Protein AF-A0A353H1F1-F1 (afdb_monomer_lite)

Foldseek 3Di:
DDDDPDDDDPPDDAADCPVVVVVVWDADPQQRAFAAELLQATPDPLDGDAACRRHDDPDVVRRVVRVVSVVVVSVVCVVPPDDDQPDKAAEAEDAQWRDKPNRIYRLVVLLVFKGKIKTAGDAWFQAKKWWFKAQVVHTQDIDIDRIGDRVDMDIDIRHSVCSVVRVPGNHIYIHIGHDD

Secondary structure (DSSP, 8-state):
----S------------HHHHHHT--B-TTTSSB-B-TT-BBSSTT-B--STTTS--SSHHHHHHHHHHHHHHHHHHHHH--PPPS--EEEEE-TTEEEEESSEE-HHHHHHS-EEEEEEESS-B-S-EEEEEEETTEEEEEEEES-B-TTS-EEEEE-GGGHHHHHT-S-EEEEEEE--

pLDDT: mean 94.95, std 5.56, range [65.94, 98.75]

Radius of gyration: 17.75 Å; chains: 1; bounding box: 36×49×55 Å

Structure (mmCIF, N/CA/C/O backbone):
data_AF-A0A353H1F1-F1
#
_entry.id   AF-A0A353H1F1-F1
#
loop_
_atom_site.group_PDB
_atom_site.id
_atom_site.type_symbol
_atom_site.label_atom_id
_atom_site.label_alt_id
_atom_site.label_comp_id
_atom_site.label_asym_id
_atom_site.label_entity_id
_atom_site.label_seq_id
_atom_site.pdbx_PDB_ins_code
_atom_site.Cartn_x
_atom_site.Cartn_y
_atom_site.Cartn_z
_atom_site.occupancy
_atom_site.B_iso_or_equiv
_atom_site.auth_seq_id
_atom_site.auth_comp_id
_atom_site.auth_asym_id
_atom_site.auth_atom_id
_atom_site.pdbx_PDB_model_num
ATOM 1 N N . ILE A 1 1 ? 11.224 -20.963 -34.806 1.00 80.06 1 ILE A N 1
ATOM 2 C CA . ILE A 1 1 ? 11.625 -21.749 -33.613 1.00 80.06 1 ILE A CA 1
ATOM 3 C C . ILE A 1 1 ? 13.024 -21.290 -33.237 1.00 80.06 1 ILE A C 1
ATOM 5 O O . ILE A 1 1 ? 13.849 -21.196 -34.137 1.00 80.06 1 ILE A O 1
ATOM 9 N N . ILE A 1 2 ? 13.266 -20.950 -31.971 1.00 92.50 2 ILE A N 1
ATOM 10 C CA . ILE A 1 2 ? 14.610 -20.636 -31.464 1.00 92.50 2 ILE A CA 1
ATOM 11 C C . ILE A 1 2 ? 15.093 -21.892 -30.716 1.00 92.50 2 ILE A C 1
ATOM 13 O O . ILE A 1 2 ? 14.417 -22.275 -29.764 1.00 92.50 2 ILE A O 1
ATOM 17 N N . PRO A 1 3 ? 16.163 -22.586 -31.153 1.00 93.75 3 PRO A N 1
ATOM 18 C CA . PRO A 1 3 ? 16.660 -23.773 -30.454 1.00 93.75 3 PRO A CA 1
ATOM 19 C C . PRO A 1 3 ? 17.246 -23.384 -29.085 1.00 93.75 3 PRO A C 1
ATOM 21 O O . PRO A 1 3 ? 18.087 -22.490 -29.016 1.00 93.75 3 PRO A O 1
ATOM 24 N N . CYS A 1 4 ? 16.797 -24.032 -28.004 1.00 95.38 4 CYS A N 1
ATOM 25 C CA . CYS A 1 4 ? 17.325 -23.838 -26.649 1.00 95.38 4 CYS A CA 1
ATOM 26 C C . CYS A 1 4 ? 17.263 -25.134 -25.825 1.00 95.38 4 CYS A C 1
ATOM 28 O O . CYS A 1 4 ? 16.282 -25.873 -25.920 1.00 95.38 4 CYS A O 1
ATOM 30 N N . ASP A 1 5 ? 18.259 -25.363 -24.966 1.00 96.69 5 ASP A N 1
ATOM 31 C CA . ASP A 1 5 ? 18.282 -26.498 -24.029 1.00 96.69 5 ASP A CA 1
ATOM 32 C C . ASP A 1 5 ? 17.543 -26.192 -22.716 1.00 96.69 5 ASP A C 1
ATOM 34 O O . ASP A 1 5 ? 17.118 -27.094 -21.998 1.00 96.69 5 ASP A O 1
ATOM 38 N N . THR A 1 6 ? 17.396 -24.911 -22.361 1.00 95.62 6 THR A N 1
ATOM 39 C CA . THR A 1 6 ? 16.671 -24.445 -21.167 1.00 95.62 6 THR A CA 1
ATOM 40 C C . THR A 1 6 ? 16.132 -23.034 -21.387 1.00 95.62 6 THR A C 1
ATOM 42 O O . THR A 1 6 ? 16.819 -22.182 -21.949 1.00 95.62 6 THR A O 1
ATOM 45 N N . LEU A 1 7 ? 14.915 -22.774 -20.902 1.00 93.44 7 LEU A N 1
ATOM 46 C CA . LE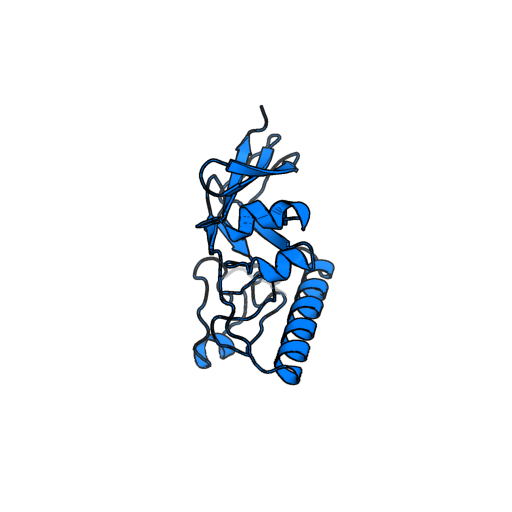U A 1 7 ? 14.275 -21.460 -20.905 1.00 93.44 7 LEU A CA 1
ATOM 47 C C . LEU A 1 7 ? 14.013 -21.010 -19.463 1.00 93.44 7 LEU A C 1
ATOM 49 O O . LEU A 1 7 ? 13.320 -21.698 -18.719 1.00 93.44 7 LEU A O 1
ATOM 53 N N . LEU A 1 8 ? 14.530 -19.837 -19.090 1.00 94.62 8 LEU A N 1
ATOM 54 C CA . LEU A 1 8 ? 14.215 -19.164 -17.829 1.00 94.62 8 LEU A CA 1
ATOM 55 C C . LEU A 1 8 ? 13.377 -17.917 -18.121 1.00 94.62 8 LEU A C 1
ATOM 57 O O . LEU A 1 8 ? 13.813 -17.029 -18.852 1.00 94.62 8 LEU A O 1
ATOM 61 N N . LEU A 1 9 ? 12.187 -17.843 -17.529 1.00 92.12 9 LEU A N 1
ATOM 62 C CA . LEU A 1 9 ? 11.273 -16.714 -17.684 1.00 92.12 9 LEU A CA 1
ATOM 63 C C . LEU A 1 9 ? 11.259 -15.875 -16.405 1.00 92.12 9 LEU A C 1
ATOM 65 O O . LEU A 1 9 ? 10.755 -16.316 -15.377 1.00 92.12 9 LEU A O 1
ATOM 69 N N . SER A 1 10 ? 11.787 -14.653 -16.483 1.00 89.81 10 SER A N 1
ATOM 70 C CA . SER A 1 10 ? 11.707 -13.652 -15.410 1.00 89.81 10 SER A CA 1
ATOM 71 C C . SER A 1 10 ? 10.664 -12.592 -15.775 1.00 89.81 10 SER A C 1
ATOM 73 O O . SER A 1 10 ? 10.990 -11.479 -16.180 1.00 89.81 10 SER A O 1
ATOM 75 N N . VAL A 1 11 ? 9.389 -12.984 -15.725 1.00 88.25 11 VAL A N 1
ATOM 76 C CA . VAL A 1 11 ? 8.241 -12.187 -16.2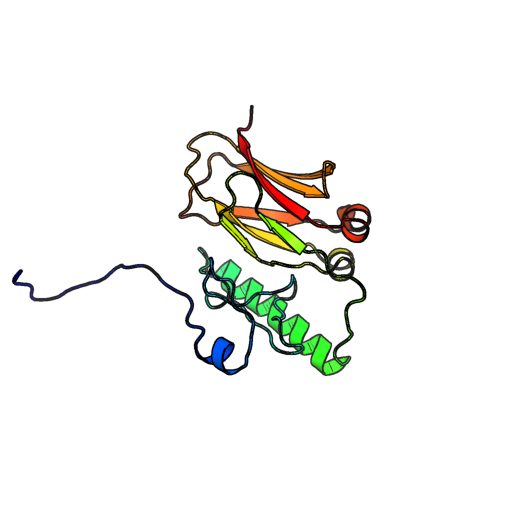12 1.00 88.25 11 VAL A CA 1
ATOM 77 C C . VAL A 1 11 ? 7.485 -11.456 -15.097 1.00 88.25 11 VAL A C 1
ATOM 79 O O . VAL A 1 11 ? 6.375 -10.973 -15.300 1.00 88.25 11 VAL A O 1
ATOM 82 N N . GLY A 1 12 ? 8.107 -11.339 -13.923 1.00 83.62 12 GLY A N 1
ATOM 83 C CA . GLY A 1 12 ? 7.515 -10.712 -12.746 1.00 83.62 12 GLY A CA 1
ATOM 84 C C . GLY A 1 12 ? 6.555 -11.624 -11.978 1.00 83.62 12 GLY A C 1
ATOM 85 O O . GLY A 1 12 ? 6.327 -12.778 -12.338 1.00 83.62 12 GLY A O 1
ATOM 86 N N . LEU A 1 13 ? 6.024 -11.084 -10.882 1.00 85.88 13 LEU A N 1
ATOM 87 C CA . LEU A 1 13 ? 5.044 -11.730 -10.012 1.00 85.88 13 LEU A CA 1
ATOM 88 C C . LEU A 1 13 ? 3.704 -11.002 -10.138 1.00 85.88 13 LEU A C 1
ATOM 90 O O . LEU A 1 13 ? 3.671 -9.773 -10.206 1.00 85.88 13 LEU A O 1
ATOM 94 N N . ILE A 1 14 ? 2.611 -11.760 -10.120 1.00 87.44 14 ILE A N 1
ATOM 95 C CA . ILE A 1 14 ? 1.251 -11.235 -9.982 1.00 87.44 14 ILE A CA 1
ATOM 96 C C . ILE A 1 14 ? 0.605 -11.830 -8.725 1.00 87.44 14 ILE A C 1
ATOM 98 O O . ILE A 1 14 ? 0.906 -12.981 -8.393 1.00 87.44 14 ILE A O 1
ATOM 102 N N . PRO A 1 15 ? -0.273 -11.094 -8.025 1.00 92.62 15 PRO A N 1
ATOM 103 C CA . PRO A 1 15 ? -1.039 -11.665 -6.924 1.00 92.62 15 PRO A CA 1
ATOM 104 C C . PRO A 1 15 ? -1.944 -12.820 -7.384 1.00 92.62 15 PRO A C 1
ATOM 106 O O . PRO A 1 15 ? -2.699 -12.679 -8.350 1.00 92.62 15 PRO A O 1
ATOM 109 N N . GLU A 1 16 ? -1.895 -13.952 -6.678 1.00 93.12 16 GLU A N 1
ATOM 110 C CA . GLU A 1 16 ? -2.836 -15.066 -6.857 1.00 93.12 16 GLU A CA 1
ATOM 111 C C . GLU A 1 16 ? -4.034 -14.837 -5.922 1.00 93.12 16 GLU A C 1
ATOM 113 O O . GLU A 1 16 ? -3.868 -14.765 -4.709 1.00 93.12 16 GLU A O 1
ATOM 118 N N . ASN A 1 17 ? -5.227 -14.660 -6.489 1.00 96.00 17 ASN A N 1
ATOM 119 C CA . ASN A 1 17 ? -6.432 -14.240 -5.761 1.00 96.00 17 ASN A CA 1
ATOM 120 C C . ASN A 1 17 ? -7.677 -15.019 -6.197 1.00 96.00 17 ASN A C 1
ATOM 122 O O . ASN A 1 17 ? -8.797 -14.506 -6.136 1.00 96.00 17 ASN A O 1
ATOM 126 N N . GLU A 1 18 ? -7.518 -16.242 -6.702 1.00 94.69 18 GLU A N 1
ATOM 127 C CA . GLU A 1 18 ? -8.657 -17.064 -7.114 1.00 94.69 18 GLU A CA 1
ATOM 128 C C . GLU A 1 18 ? -9.604 -17.339 -5.935 1.00 94.69 18 GLU A C 1
ATOM 130 O O . GLU A 1 18 ? -10.818 -17.170 -6.065 1.00 94.69 18 GLU A O 1
ATOM 135 N N . LEU A 1 19 ? -9.057 -17.693 -4.766 1.00 94.75 19 LEU A N 1
ATOM 136 C CA . LEU A 1 19 ? -9.849 -17.945 -3.556 1.00 94.75 19 LEU A CA 1
ATOM 137 C C . LEU A 1 19 ? -10.545 -16.680 -3.046 1.00 94.75 19 LEU A C 1
ATOM 139 O O . LEU A 1 19 ? -11.740 -16.731 -2.760 1.00 94.75 19 LEU A O 1
ATOM 143 N N . SER A 1 20 ? -9.842 -15.545 -3.008 1.00 96.56 20 SER A N 1
ATOM 144 C CA . SER A 1 20 ? -10.407 -14.246 -2.619 1.00 96.56 20 SER A CA 1
ATOM 145 C C . SER A 1 20 ? -11.613 -13.888 -3.494 1.00 96.56 20 SER A C 1
ATOM 147 O O . SER A 1 20 ? -12.684 -13.557 -2.985 1.00 96.56 20 SER A O 1
ATOM 149 N N . ARG A 1 21 ? -11.486 -14.052 -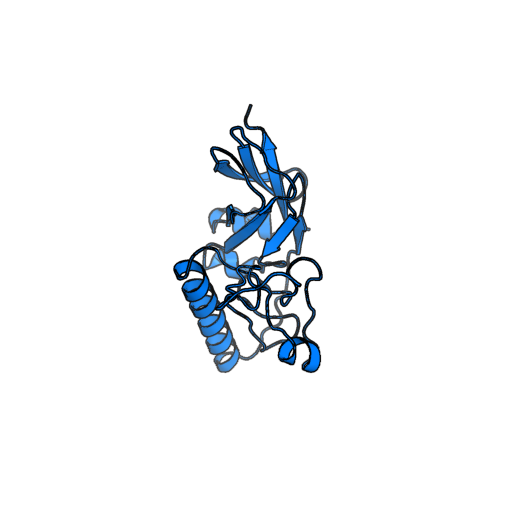4.820 1.00 96.25 21 ARG A N 1
ATOM 150 C CA . ARG A 1 21 ? -12.588 -13.816 -5.767 1.00 96.25 21 ARG A CA 1
ATOM 151 C C . ARG A 1 21 ? -13.763 -14.761 -5.535 1.00 96.25 21 ARG A C 1
ATOM 153 O O . ARG A 1 21 ? -14.902 -14.307 -5.523 1.00 96.25 21 ARG A O 1
ATOM 160 N N . LYS A 1 22 ? -13.506 -16.058 -5.328 1.00 97.25 22 LYS A N 1
ATOM 161 C CA . LYS A 1 22 ? -14.557 -17.050 -5.036 1.00 97.25 22 LYS A CA 1
ATOM 162 C C . LYS A 1 22 ? -15.288 -16.760 -3.726 1.00 97.25 22 LYS A C 1
ATOM 164 O O . LYS A 1 22 ? -16.480 -17.032 -3.639 1.00 97.25 22 LYS A O 1
ATOM 169 N N . ALA A 1 23 ? -14.591 -16.207 -2.736 1.00 96.50 23 ALA A N 1
ATOM 170 C CA . ALA A 1 23 ? -15.178 -15.796 -1.466 1.00 96.50 23 ALA A CA 1
ATOM 171 C C . ALA A 1 23 ? -16.023 -14.512 -1.575 1.00 96.50 23 ALA A C 1
ATOM 173 O O . ALA A 1 23 ? -16.801 -14.232 -0.671 1.00 96.50 23 ALA A O 1
ATOM 174 N N . GLY A 1 24 ? -15.906 -13.748 -2.669 1.00 97.31 24 GLY A N 1
ATOM 175 C CA . GLY A 1 24 ? -16.600 -12.469 -2.847 1.00 97.31 24 GLY A CA 1
ATOM 176 C C . GLY A 1 24 ? -15.837 -11.262 -2.296 1.00 97.31 24 GLY A C 1
ATOM 177 O O . GLY A 1 24 ? -16.423 -10.196 -2.130 1.00 97.31 24 GLY A O 1
ATOM 178 N N . VAL A 1 25 ? -14.536 -11.406 -2.021 1.00 98.00 25 VAL A N 1
ATOM 179 C CA . VAL A 1 25 ? -13.672 -10.283 -1.636 1.00 98.00 25 VAL A CA 1
ATOM 180 C C . VAL A 1 25 ? -13.520 -9.322 -2.817 1.00 98.00 25 VAL A C 1
ATOM 182 O O . VAL A 1 25 ? -13.223 -9.742 -3.939 1.00 98.00 25 VAL A O 1
ATOM 185 N N . ALA A 1 26 ? -13.694 -8.025 -2.567 1.00 97.94 26 ALA A N 1
ATOM 186 C CA . ALA A 1 26 ? -13.472 -6.982 -3.556 1.00 97.94 26 ALA A CA 1
ATOM 187 C C . ALA A 1 26 ? -11.984 -6.913 -3.929 1.00 97.94 26 ALA A C 1
ATOM 189 O O . ALA A 1 26 ? -11.115 -6.851 -3.059 1.00 97.94 26 ALA A O 1
ATOM 190 N N . ILE A 1 27 ? -11.695 -6.893 -5.231 1.00 97.94 27 ILE A N 1
ATOM 191 C CA . ILE A 1 27 ? -10.333 -6.868 -5.773 1.00 97.94 27 ILE A CA 1
ATOM 192 C C . ILE A 1 27 ? -10.060 -5.509 -6.410 1.00 97.94 27 ILE A C 1
ATOM 194 O O . ILE A 1 27 ? -10.837 -5.048 -7.248 1.00 97.94 27 ILE A O 1
ATOM 198 N N . ASP A 1 28 ? -8.935 -4.901 -6.050 1.00 97.06 28 ASP A N 1
ATOM 199 C CA . ASP A 1 28 ? -8.417 -3.700 -6.688 1.00 97.06 28 ASP A CA 1
ATOM 200 C C . ASP A 1 28 ? -7.943 -4.053 -8.114 1.00 97.06 28 ASP A C 1
ATOM 202 O O . ASP A 1 28 ? -7.053 -4.895 -8.289 1.00 97.06 28 ASP A O 1
ATOM 206 N N . PRO A 1 29 ? -8.519 -3.440 -9.165 1.00 95.19 29 PRO A N 1
ATOM 207 C CA . PRO A 1 29 ? -8.180 -3.766 -10.548 1.00 95.19 29 PRO A CA 1
ATOM 208 C C . PRO A 1 29 ? -6.751 -3.356 -10.936 1.00 95.19 29 PRO A C 1
ATOM 210 O O . PRO A 1 29 ? -6.240 -3.835 -11.949 1.00 95.19 29 PRO A O 1
ATOM 213 N N . VAL A 1 30 ? -6.100 -2.472 -10.172 1.00 94.81 30 VAL A N 1
ATOM 214 C CA . VAL A 1 30 ? -4.745 -1.986 -10.456 1.00 94.81 30 VAL A CA 1
ATOM 215 C C . VAL A 1 30 ? -3.686 -2.908 -9.861 1.00 94.81 30 VAL A C 1
ATOM 217 O O . VAL A 1 30 ? -2.689 -3.190 -10.533 1.00 94.81 30 VAL A O 1
ATOM 220 N N . THR A 1 31 ? -3.878 -3.365 -8.620 1.00 94.56 31 THR A N 1
ATOM 221 C CA . THR A 1 31 ? -2.945 -4.293 -7.956 1.00 94.56 31 THR A CA 1
ATOM 222 C C . THR A 1 31 ? -3.257 -5.755 -8.261 1.00 94.56 31 THR A C 1
ATOM 224 O O . THR A 1 31 ? -2.361 -6.587 -8.158 1.00 94.56 31 THR A O 1
ATOM 227 N N . ALA A 1 32 ? -4.497 -6.064 -8.658 1.00 96.06 32 ALA A N 1
ATOM 228 C CA . ALA A 1 32 ? -5.070 -7.410 -8.729 1.00 96.06 32 ALA A CA 1
ATOM 229 C C . ALA A 1 32 ? -5.135 -8.145 -7.373 1.00 96.06 32 ALA A C 1
ATOM 231 O O . ALA A 1 32 ? -5.339 -9.365 -7.349 1.00 96.06 32 ALA A O 1
ATOM 232 N N . GLY A 1 33 ? -4.987 -7.409 -6.266 1.00 97.38 33 GLY A N 1
ATOM 233 C CA . GLY A 1 33 ? -5.133 -7.896 -4.896 1.00 97.38 33 GLY A CA 1
ATOM 234 C C . GLY A 1 33 ? -6.380 -7.369 -4.188 1.00 97.38 33 GLY A C 1
ATOM 235 O O . GLY A 1 33 ? -7.082 -6.523 -4.741 1.00 97.38 33 GLY A O 1
ATOM 236 N N . PRO A 1 34 ? -6.705 -7.876 -2.987 1.00 98.06 34 PRO A N 1
ATOM 237 C CA . PRO A 1 34 ? -7.856 -7.411 -2.226 1.00 98.06 34 PRO A CA 1
ATOM 238 C C . PRO A 1 34 ? -7.782 -5.923 -1.887 1.00 98.06 34 PRO A C 1
ATOM 240 O O . PRO A 1 34 ? -6.706 -5.401 -1.587 1.00 98.06 34 PRO A O 1
ATOM 243 N N . PHE A 1 35 ? -8.939 -5.263 -1.876 1.00 98.00 35 PHE A N 1
ATOM 244 C CA . PHE A 1 35 ? -9.092 -4.024 -1.118 1.00 98.00 35 PHE A CA 1
ATOM 245 C C . PHE A 1 35 ? -8.908 -4.333 0.361 1.00 98.00 35 PHE A C 1
ATOM 247 O O . PHE A 1 35 ? -9.515 -5.287 0.856 1.00 98.00 35 PHE A O 1
ATOM 254 N N . VAL A 1 36 ? -8.087 -3.536 1.041 1.00 98.25 36 VAL A N 1
ATOM 255 C CA . VAL A 1 36 ? -7.824 -3.687 2.467 1.00 98.25 36 VAL A CA 1
ATOM 256 C C . VAL A 1 36 ? -7.806 -2.351 3.206 1.00 98.25 36 VAL A C 1
ATOM 258 O O . VAL A 1 36 ? -7.449 -1.313 2.637 1.00 98.25 36 VAL A O 1
ATOM 261 N N . ASP A 1 37 ? -8.162 -2.402 4.487 1.00 97.31 37 ASP A N 1
ATOM 262 C CA . ASP A 1 37 ? -7.933 -1.319 5.441 1.00 97.31 37 ASP A CA 1
ATOM 263 C C . ASP A 1 37 ? -6.507 -1.349 6.033 1.00 97.31 37 ASP A C 1
ATOM 265 O O . ASP A 1 37 ? -5.671 -2.184 5.670 1.00 97.31 37 ASP A O 1
ATOM 269 N N . ASP A 1 38 ? -6.204 -0.424 6.946 1.00 96.69 38 ASP A N 1
ATOM 270 C CA . ASP A 1 38 ? -4.905 -0.311 7.620 1.00 96.69 38 ASP A CA 1
ATOM 271 C C . ASP A 1 38 ? -4.579 -1.457 8.594 1.00 96.69 38 ASP A C 1
ATOM 273 O O . ASP A 1 38 ? -3.416 -1.639 8.964 1.00 96.69 38 ASP A O 1
ATOM 277 N N . HIS A 1 39 ? -5.565 -2.289 8.923 1.00 96.00 39 HIS A N 1
ATOM 278 C CA . HIS A 1 39 ? -5.408 -3.557 9.629 1.00 96.00 39 HIS A CA 1
ATOM 279 C C . HIS A 1 39 ? -5.374 -4.770 8.694 1.00 96.00 39 HIS A C 1
ATOM 281 O O . HIS A 1 39 ? -5.300 -5.909 9.164 1.00 96.00 39 HIS A O 1
ATOM 287 N N . PHE A 1 40 ? -5.355 -4.544 7.380 1.00 97.69 40 PHE A N 1
ATOM 288 C CA . PHE A 1 40 ? -5.387 -5.572 6.349 1.00 97.69 40 PHE A CA 1
ATOM 289 C C . PHE A 1 40 ? -6.681 -6.408 6.320 1.00 97.69 40 PHE A C 1
ATOM 291 O O . PHE A 1 40 ? -6.698 -7.501 5.739 1.00 97.69 40 PHE A O 1
ATOM 298 N N . GLN A 1 41 ? -7.772 -5.916 6.915 1.00 96.38 41 GLN A N 1
ATOM 299 C CA . GLN A 1 41 ? -9.093 -6.513 6.747 1.00 96.38 41 GLN A CA 1
ATOM 300 C C . GLN A 1 41 ? -9.596 -6.222 5.337 1.00 96.38 41 GLN A C 1
ATOM 302 O O . GLN A 1 41 ? -9.455 -5.116 4.820 1.00 96.38 41 GLN A O 1
ATOM 307 N N . THR A 1 42 ? -10.163 -7.234 4.695 1.00 97.19 42 THR A N 1
ATOM 308 C CA . THR A 1 42 ? -10.720 -7.122 3.349 1.00 97.19 42 THR A CA 1
ATOM 309 C C . THR A 1 42 ? -12.113 -6.488 3.368 1.00 97.19 42 THR A C 1
ATOM 311 O O . THR A 1 42 ? -12.662 -6.169 4.418 1.00 97.19 42 THR A O 1
ATOM 314 N N . SER A 1 43 ? -12.753 -6.381 2.202 1.00 95.19 43 SER A N 1
ATOM 315 C CA . SER A 1 43 ? -14.162 -5.975 2.114 1.00 95.19 43 SER A CA 1
ATOM 316 C C . SER A 1 43 ? -15.149 -6.932 2.803 1.00 95.19 43 SER A C 1
ATOM 318 O O . SER A 1 43 ? -16.330 -6.607 2.896 1.00 95.19 43 SER A O 1
ATOM 320 N N . LEU A 1 44 ? -14.713 -8.132 3.199 1.00 94.25 44 LEU A N 1
ATOM 321 C CA . LEU A 1 44 ? -15.517 -9.070 3.976 1.00 94.25 44 LEU A CA 1
ATOM 322 C C . LEU A 1 44 ? -15.080 -9.004 5.449 1.00 94.25 44 LEU A C 1
ATOM 324 O O . LEU A 1 44 ? -13.917 -9.306 5.735 1.00 94.25 44 LEU A O 1
ATOM 328 N N . PRO A 1 45 ? -15.987 -8.662 6.384 1.00 91.19 45 PRO A N 1
ATOM 329 C CA . PRO A 1 45 ? -15.681 -8.655 7.813 1.00 91.19 45 PRO A CA 1
ATOM 330 C C . PRO A 1 45 ? -15.107 -9.998 8.279 1.00 91.19 45 PRO A C 1
ATOM 332 O O . PRO A 1 45 ? -15.629 -11.057 7.921 1.00 91.19 45 PRO A O 1
ATOM 335 N N . GLY A 1 46 ? -14.012 -9.960 9.041 1.00 91.94 46 GLY A N 1
ATOM 336 C CA . GLY A 1 46 ? -13.324 -11.156 9.537 1.00 91.94 46 GLY A CA 1
ATOM 337 C C . GLY A 1 46 ? -12.438 -11.895 8.540 1.00 91.94 46 GLY A C 1
ATOM 338 O O . GLY A 1 46 ? -11.780 -12.867 8.916 1.00 91.94 46 GLY A O 1
ATOM 339 N N . PHE A 1 47 ? -12.352 -11.430 7.294 1.00 95.12 47 PHE A N 1
ATOM 340 C CA . PHE A 1 47 ? -11.373 -11.915 6.328 1.00 95.12 47 PHE A CA 1
ATOM 341 C C . PHE A 1 47 ? -10.246 -10.901 6.198 1.00 95.12 47 PHE A C 1
ATOM 343 O O . PHE A 1 47 ? -10.486 -9.752 5.836 1.00 95.12 47 PHE A O 1
ATOM 350 N N . TYR A 1 48 ? -9.013 -11.347 6.424 1.00 97.12 48 TYR A N 1
ATOM 351 C CA . TYR A 1 48 ? -7.811 -10.519 6.342 1.00 97.12 48 TYR A CA 1
ATOM 352 C C . TYR A 1 48 ? -6.883 -11.043 5.256 1.00 97.12 48 TYR A C 1
ATOM 354 O O . TYR A 1 48 ? -6.843 -12.242 4.976 1.00 97.12 48 TYR A O 1
ATOM 362 N N . SER A 1 49 ? -6.118 -10.142 4.651 1.00 97.44 49 SER A N 1
ATOM 363 C CA . SER A 1 49 ? -5.221 -10.461 3.548 1.00 97.44 49 SER A CA 1
ATOM 364 C C . SER A 1 49 ? -3.899 -9.736 3.721 1.00 97.44 49 SER A C 1
ATOM 366 O O . SER A 1 49 ? -3.878 -8.519 3.819 1.00 97.44 49 SER A O 1
ATOM 368 N N . ALA A 1 50 ? -2.782 -10.459 3.701 1.00 96.44 50 ALA A N 1
ATOM 369 C CA . ALA A 1 50 ? -1.458 -9.879 3.907 1.00 96.44 50 ALA A CA 1
ATOM 370 C C . ALA A 1 50 ? -0.403 -10.487 2.984 1.00 96.44 50 ALA A C 1
ATOM 372 O O . ALA A 1 50 ? -0.497 -11.641 2.572 1.00 96.44 50 ALA A O 1
ATOM 373 N N . GLY A 1 51 ? 0.646 -9.713 2.706 1.00 94.88 51 GLY A N 1
ATOM 374 C CA . GLY A 1 51 ? 1.739 -10.127 1.832 1.00 94.88 51 GLY A CA 1
ATOM 375 C C . GLY A 1 51 ? 1.413 -9.960 0.348 1.00 94.88 51 GLY A C 1
ATOM 376 O O . GLY A 1 51 ? 0.522 -9.197 -0.026 1.00 94.88 51 GLY A O 1
ATOM 377 N N . ASN A 1 52 ? 2.139 -10.679 -0.513 1.00 95.62 52 ASN A N 1
ATOM 378 C CA . ASN A 1 52 ? 2.113 -10.458 -1.967 1.00 95.62 52 ASN A CA 1
ATOM 379 C C . ASN A 1 52 ? 0.743 -10.665 -2.638 1.00 95.62 52 ASN A C 1
ATOM 381 O O . ASN A 1 52 ? 0.565 -10.276 -3.789 1.00 95.62 52 ASN A O 1
ATOM 385 N N . VAL A 1 53 ? -0.220 -11.254 -1.926 1.00 95.75 53 VAL A N 1
ATOM 386 C CA . VAL A 1 53 ? -1.616 -11.373 -2.359 1.00 95.75 53 VAL A CA 1
ATOM 387 C C . VAL A 1 53 ? -2.350 -10.019 -2.378 1.00 95.75 53 VAL A C 1
ATOM 389 O O . VAL A 1 53 ? -3.243 -9.837 -3.200 1.00 95.75 53 VAL A O 1
ATOM 392 N N . VAL A 1 54 ? -1.956 -9.050 -1.539 1.00 97.00 54 VAL A N 1
ATOM 393 C CA . VAL A 1 54 ? -2.516 -7.679 -1.505 1.00 97.00 54 VAL A CA 1
ATOM 394 C C . VAL A 1 54 ? -1.908 -6.818 -2.607 1.00 97.00 54 VAL A C 1
ATOM 396 O O . VAL A 1 54 ? -2.600 -6.206 -3.416 1.00 97.00 54 VAL A O 1
ATOM 399 N N . HIS A 1 55 ? -0.582 -6.783 -2.636 1.00 95.19 55 HIS A N 1
ATOM 400 C CA . HIS A 1 55 ? 0.230 -6.164 -3.671 1.00 95.19 55 HIS A CA 1
ATOM 401 C C . HIS A 1 55 ? 1.645 -6.736 -3.571 1.00 95.19 55 HIS A C 1
ATOM 403 O O . HIS A 1 55 ? 2.053 -7.198 -2.508 1.00 95.19 55 HIS A O 1
ATOM 409 N N . VAL A 1 56 ? 2.404 -6.719 -4.666 1.00 93.50 56 VAL A N 1
ATOM 410 C CA . VAL A 1 56 ? 3.773 -7.250 -4.658 1.00 93.50 56 VAL A CA 1
ATOM 411 C C . VAL A 1 56 ? 4.691 -6.301 -3.887 1.00 93.50 56 VAL A C 1
ATOM 413 O O . VAL A 1 56 ? 4.927 -5.169 -4.318 1.00 93.50 56 VAL A O 1
ATOM 416 N N . TYR A 1 57 ? 5.200 -6.780 -2.754 1.00 93.62 57 TYR A N 1
ATOM 417 C CA . TYR A 1 57 ? 6.173 -6.081 -1.925 1.00 93.62 57 TYR A CA 1
ATOM 418 C C . TYR A 1 57 ? 7.588 -6.220 -2.481 1.00 93.62 57 TYR A C 1
ATOM 420 O O . TYR A 1 57 ? 7.968 -7.274 -2.993 1.00 93.62 57 TYR A O 1
ATOM 428 N N . ASP A 1 58 ? 8.391 -5.172 -2.303 1.00 92.12 58 ASP A N 1
ATOM 429 C CA . ASP A 1 58 ? 9.796 -5.169 -2.727 1.00 92.12 58 ASP A CA 1
ATOM 430 C C . ASP A 1 58 ? 10.699 -5.925 -1.740 1.00 92.12 58 ASP A C 1
ATOM 432 O O . ASP A 1 58 ? 11.701 -6.514 -2.139 1.00 92.12 58 ASP A O 1
ATOM 436 N N . LEU A 1 59 ? 10.345 -5.918 -0.447 1.00 92.06 59 LEU A N 1
ATOM 437 C CA . LEU A 1 59 ? 11.137 -6.504 0.638 1.00 92.06 59 LEU A CA 1
ATOM 438 C C . LEU A 1 59 ? 10.302 -7.483 1.468 1.00 92.06 59 LEU A C 1
ATOM 440 O O . LEU A 1 59 ? 9.145 -7.214 1.795 1.00 92.06 59 LEU A O 1
ATOM 444 N N . VAL A 1 60 ? 10.928 -8.588 1.882 1.00 92.75 60 VAL A N 1
ATOM 445 C CA . VAL A 1 60 ? 10.308 -9.609 2.749 1.00 92.75 60 VAL A CA 1
ATOM 446 C C . VAL A 1 60 ? 9.939 -9.068 4.136 1.00 92.75 60 VAL A C 1
ATOM 448 O O . VAL A 1 60 ? 8.996 -9.556 4.761 1.00 92.75 60 VAL A O 1
ATOM 451 N N . ASP A 1 61 ? 10.625 -8.021 4.598 1.00 94.00 61 ASP A N 1
ATOM 452 C CA . ASP A 1 61 ? 10.313 -7.349 5.862 1.00 94.00 61 ASP A CA 1
ATOM 453 C C . ASP A 1 61 ? 8.904 -6.745 5.834 1.00 94.00 61 ASP A C 1
ATOM 455 O O . ASP A 1 61 ? 8.142 -6.891 6.791 1.00 94.00 61 ASP A O 1
ATOM 459 N N . TRP A 1 62 ? 8.512 -6.144 4.704 1.00 93.88 62 TRP A N 1
ATOM 460 C CA . TRP A 1 62 ? 7.172 -5.583 4.535 1.00 93.88 62 TRP A CA 1
ATOM 461 C C . TRP A 1 62 ? 6.099 -6.664 4.458 1.00 93.88 62 TRP A C 1
ATOM 463 O O . TRP A 1 62 ? 5.044 -6.518 5.072 1.00 93.88 62 TRP A O 1
ATOM 473 N N . VAL A 1 63 ? 6.397 -7.782 3.788 1.00 94.44 63 VAL A N 1
A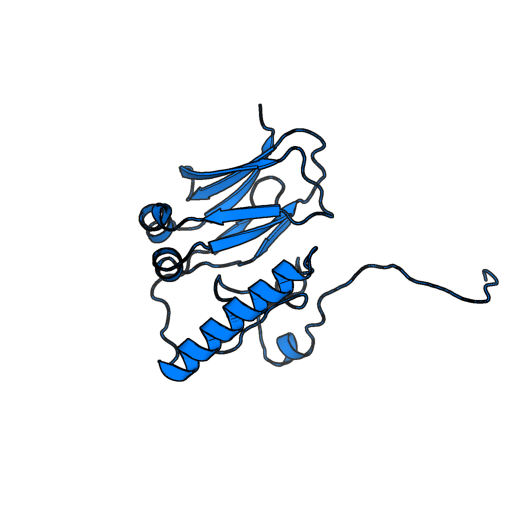TOM 474 C CA . VAL A 1 63 ? 5.514 -8.959 3.757 1.00 94.44 63 VAL A CA 1
ATOM 475 C C . VAL A 1 63 ? 5.264 -9.471 5.177 1.00 94.44 63 VAL A C 1
ATOM 477 O O . VAL A 1 63 ? 4.122 -9.707 5.570 1.00 94.44 63 VAL A O 1
ATOM 480 N N . SER A 1 64 ? 6.332 -9.597 5.964 1.00 96.31 64 SER A N 1
ATOM 481 C CA . SER A 1 64 ? 6.272 -10.094 7.341 1.00 96.31 64 SER A CA 1
ATOM 482 C C . SER A 1 64 ? 5.502 -9.137 8.250 1.00 96.31 64 SER A C 1
ATOM 484 O O . SER A 1 64 ? 4.697 -9.564 9.078 1.00 96.31 64 SER A O 1
ATOM 486 N N . GLN A 1 65 ? 5.706 -7.831 8.077 1.00 95.31 65 GLN A N 1
ATOM 487 C CA . GLN A 1 65 ? 5.010 -6.817 8.856 1.00 95.31 65 GLN A CA 1
ATOM 488 C C . GLN A 1 65 ? 3.514 -6.752 8.536 1.00 95.31 65 GLN A C 1
ATOM 490 O O . GLN A 1 65 ? 2.717 -6.665 9.468 1.00 95.31 65 GLN A O 1
ATOM 495 N N . ALA A 1 66 ? 3.127 -6.850 7.261 1.00 96.69 66 ALA A N 1
ATOM 496 C CA . ALA A 1 66 ? 1.723 -6.947 6.868 1.00 96.69 66 ALA A CA 1
ATOM 497 C C . ALA A 1 66 ? 1.054 -8.166 7.524 1.00 96.69 66 ALA A C 1
ATOM 499 O O . ALA A 1 66 ? -0.027 -8.049 8.096 1.00 96.69 66 ALA A O 1
ATOM 500 N N . GLY A 1 67 ? 1.737 -9.319 7.526 1.00 97.56 67 GLY A N 1
ATOM 501 C CA . GLY A 1 67 ? 1.251 -10.530 8.193 1.00 97.56 67 GLY A CA 1
ATOM 502 C C . GLY A 1 67 ? 1.075 -10.357 9.704 1.00 97.56 67 GLY A C 1
ATOM 503 O O . GLY A 1 67 ? 0.079 -10.811 10.265 1.00 97.56 67 GLY A O 1
ATOM 504 N N . LEU A 1 68 ? 2.006 -9.662 10.368 1.00 97.50 68 LEU A N 1
ATOM 505 C CA . LEU A 1 68 ? 1.907 -9.371 11.799 1.00 97.50 68 LEU A CA 1
ATOM 506 C C . LEU A 1 68 ? 0.712 -8.464 12.125 1.00 97.50 68 LEU A C 1
ATOM 508 O O . LEU A 1 68 ? 0.043 -8.698 13.129 1.00 97.50 68 LEU A O 1
ATOM 512 N N . ILE A 1 69 ? 0.464 -7.436 11.309 1.00 96.62 69 ILE A N 1
ATOM 513 C CA . ILE A 1 69 ? -0.664 -6.511 11.492 1.00 96.62 69 ILE A CA 1
ATOM 514 C C . ILE A 1 69 ? -1.984 -7.265 11.288 1.00 96.62 69 ILE A C 1
ATOM 516 O O . ILE A 1 69 ? -2.795 -7.311 12.211 1.00 96.62 69 ILE A O 1
ATOM 520 N N . ALA A 1 70 ? -2.135 -7.953 10.152 1.00 97.44 70 ALA A N 1
ATOM 521 C CA . ALA A 1 70 ? -3.329 -8.734 9.829 1.00 97.44 70 ALA A CA 1
ATOM 522 C C . ALA A 1 70 ? -3.643 -9.797 10.891 1.00 97.44 70 ALA A C 1
ATOM 524 O O . ALA A 1 70 ? -4.778 -9.932 11.337 1.00 97.44 70 ALA A O 1
ATOM 525 N N . GLY A 1 71 ? -2.627 -10.544 11.335 1.00 97.44 71 GLY A N 1
ATOM 526 C CA . GLY A 1 71 ? -2.801 -11.589 12.342 1.00 97.44 71 GLY A CA 1
ATOM 527 C C . GLY A 1 71 ? -3.208 -11.042 13.711 1.00 97.44 71 GLY A C 1
ATOM 528 O O . GLY A 1 71 ? -4.042 -11.643 14.386 1.00 97.44 71 GLY A O 1
ATOM 529 N N . LYS A 1 72 ? -2.652 -9.893 14.124 1.00 96.00 72 LYS A N 1
ATOM 530 C CA . LYS A 1 72 ? -3.056 -9.220 15.368 1.00 96.00 72 LYS A CA 1
ATOM 531 C C . LYS A 1 72 ? -4.492 -8.713 15.289 1.00 96.00 72 LYS A C 1
ATOM 533 O O . LYS A 1 72 ? -5.237 -8.939 16.238 1.00 96.00 72 LYS A O 1
ATOM 538 N N . ALA A 1 73 ? -4.871 -8.079 14.181 1.00 94.69 73 ALA A N 1
ATOM 539 C CA . ALA A 1 73 ? -6.229 -7.590 13.968 1.00 94.69 73 ALA A CA 1
ATOM 540 C C . ALA A 1 73 ? -7.244 -8.744 14.002 1.00 94.69 73 ALA A C 1
ATOM 542 O O . ALA A 1 73 ? -8.159 -8.728 14.818 1.00 94.69 73 ALA A O 1
ATOM 543 N N . ALA A 1 74 ? -6.992 -9.817 13.246 1.00 95.69 74 ALA A N 1
ATOM 544 C CA . ALA A 1 74 ? -7.838 -11.011 13.246 1.00 95.69 74 ALA A CA 1
ATOM 545 C C . ALA A 1 74 ? -8.000 -11.638 14.641 1.00 95.69 74 ALA A C 1
ATOM 547 O O . ALA A 1 74 ? -9.088 -12.076 15.015 1.00 95.69 74 ALA A O 1
ATOM 548 N N . ALA A 1 75 ? -6.922 -11.682 15.430 1.00 95.69 75 ALA A N 1
ATOM 549 C CA . ALA A 1 75 ? -6.974 -12.197 16.794 1.00 95.69 75 ALA A CA 1
ATOM 550 C C . ALA A 1 75 ? -7.803 -11.299 17.729 1.00 95.69 75 ALA A C 1
ATOM 552 O O . ALA A 1 75 ? -8.549 -11.814 18.561 1.00 95.69 75 ALA A O 1
ATOM 553 N N . LEU A 1 76 ? -7.679 -9.974 17.606 1.00 91.94 76 LEU A N 1
ATOM 554 C CA . LEU A 1 76 ? -8.458 -9.021 18.400 1.00 91.94 76 LEU A CA 1
ATOM 555 C C . LEU A 1 76 ? -9.950 -9.122 18.083 1.00 91.94 76 LEU A C 1
ATOM 557 O O . LEU A 1 76 ? -10.751 -9.212 19.014 1.00 91.94 76 LEU A O 1
ATOM 561 N N . ASP A 1 77 ? -10.304 -9.201 16.805 1.00 91.69 77 ASP A N 1
ATOM 562 C CA . ASP A 1 77 ? -11.689 -9.340 16.363 1.00 91.69 77 ASP A CA 1
ATOM 563 C C . ASP A 1 77 ? -12.294 -10.681 16.790 1.00 91.69 77 ASP A C 1
ATOM 565 O O . ASP A 1 77 ? -13.427 -10.733 17.265 1.00 91.69 77 ASP A O 1
ATOM 569 N N . GLY A 1 78 ? -11.520 -11.769 16.736 1.00 91.44 78 GLY A N 1
ATOM 570 C CA . GLY A 1 78 ? -11.956 -13.070 17.250 1.00 91.44 78 GLY A CA 1
ATOM 571 C C . GLY A 1 78 ? -12.223 -13.082 18.764 1.00 91.44 78 GLY A C 1
ATOM 572 O O . GLY A 1 78 ? -13.051 -13.862 19.233 1.00 91.44 78 GLY A O 1
ATOM 573 N N . LEU A 1 79 ? -11.545 -12.224 19.536 1.00 91.50 79 LEU A N 1
ATOM 574 C CA . LEU A 1 79 ? -11.720 -12.111 20.991 1.00 91.50 79 LEU A CA 1
ATOM 575 C C . LEU A 1 79 ? -12.832 -11.137 21.393 1.00 91.50 79 LEU A C 1
ATOM 577 O O . LEU A 1 79 ? -13.530 -11.381 22.377 1.00 91.50 79 LEU A O 1
ATOM 581 N N . ARG A 1 80 ? -12.956 -10.012 20.685 1.00 86.12 80 ARG A N 1
ATOM 582 C CA . ARG A 1 80 ? -13.871 -8.911 21.028 1.00 86.12 80 ARG A CA 1
ATOM 583 C C . ARG A 1 80 ? -15.190 -8.965 20.255 1.00 86.12 80 ARG A C 1
ATOM 585 O O . ARG A 1 80 ? -16.140 -8.294 20.647 1.00 86.12 80 ARG A O 1
ATOM 592 N N . GLY A 1 81 ? -15.256 -9.784 19.208 1.00 77.75 81 GLY A N 1
ATOM 593 C CA . GLY A 1 81 ? -16.262 -9.676 18.161 1.00 77.75 81 GLY A CA 1
ATOM 594 C C . GLY A 1 81 ? -15.890 -8.578 17.163 1.00 77.75 81 GLY A C 1
ATOM 595 O O . GLY A 1 81 ? -15.122 -7.668 17.478 1.00 77.75 81 GLY A O 1
ATOM 596 N N . HIS A 1 82 ? -16.446 -8.664 15.957 1.00 70.81 82 HIS A N 1
ATOM 597 C CA . HIS A 1 82 ? -16.301 -7.607 14.962 1.00 70.81 82 HIS A CA 1
ATOM 598 C C . HIS A 1 82 ? -17.071 -6.370 15.422 1.00 70.81 82 HIS A C 1
ATOM 600 O O . HIS A 1 82 ? -18.304 -6.375 15.441 1.00 70.81 82 HIS A O 1
ATOM 606 N N . ALA A 1 83 ? -16.341 -5.325 15.804 1.00 67.44 83 ALA A N 1
ATOM 607 C CA . ALA A 1 83 ? -16.915 -3.999 15.941 1.00 67.44 83 ALA A CA 1
ATOM 608 C C . ALA A 1 83 ? -17.019 -3.386 14.540 1.00 67.44 83 ALA A C 1
ATOM 610 O O . ALA A 1 83 ? -16.036 -3.366 13.799 1.00 67.44 83 ALA A O 1
ATOM 611 N N . GLU A 1 84 ? -18.200 -2.896 14.161 1.00 65.94 84 GLU A N 1
ATOM 612 C CA . GLU A 1 84 ? -18.263 -1.994 13.014 1.00 65.94 84 GLU A CA 1
ATOM 613 C C . GLU A 1 84 ? -17.492 -0.728 13.377 1.00 65.94 84 GLU A C 1
ATOM 615 O O . GLU A 1 84 ? -17.712 -0.138 14.434 1.00 65.94 84 GLU A O 1
ATOM 620 N N . ALA A 1 85 ? -16.551 -0.336 12.523 1.00 67.25 85 ALA A N 1
ATOM 621 C CA . ALA A 1 85 ? -15.862 0.922 12.717 1.00 67.25 85 ALA A CA 1
ATOM 622 C C . ALA A 1 85 ? -16.807 2.075 12.372 1.00 67.25 85 ALA A C 1
ATOM 624 O O . ALA A 1 85 ? -17.320 2.145 11.253 1.00 67.25 85 ALA A O 1
ATOM 625 N N . ASP A 1 86 ? -16.975 3.008 13.308 1.00 74.12 86 ASP A N 1
ATOM 626 C CA . ASP A 1 86 ? -17.883 4.150 13.154 1.00 74.12 86 ASP A CA 1
ATOM 627 C C . ASP A 1 86 ? -17.487 5.062 11.981 1.00 74.12 86 ASP A C 1
ATOM 629 O O . ASP A 1 86 ? -18.330 5.743 11.388 1.00 74.12 86 ASP A O 1
ATOM 633 N N . ARG A 1 87 ? -16.194 5.086 11.624 1.00 88.88 87 ARG A N 1
ATOM 634 C CA . ARG A 1 87 ? -15.672 5.922 10.543 1.00 88.88 87 ARG A CA 1
ATOM 635 C C . ARG A 1 87 ? -14.537 5.253 9.777 1.00 88.88 87 ARG A C 1
ATOM 637 O O . ARG A 1 87 ? -13.597 4.707 10.351 1.00 88.88 87 ARG A O 1
ATOM 644 N N . VAL A 1 88 ? -14.611 5.379 8.456 1.00 94.12 88 VAL A N 1
ATOM 645 C CA . VAL A 1 88 ? -13.610 4.894 7.504 1.00 94.12 88 VAL A CA 1
ATOM 646 C C . VAL A 1 88 ? -13.236 6.036 6.572 1.00 94.12 88 VAL A C 1
ATOM 648 O O . VAL A 1 88 ? -14.117 6.678 6.000 1.00 94.12 88 VAL A O 1
ATOM 651 N N . ILE A 1 89 ? -11.940 6.295 6.414 1.00 97.44 89 ILE A N 1
ATOM 652 C CA . ILE A 1 89 ? -11.424 7.346 5.537 1.00 97.44 89 ILE A CA 1
ATOM 653 C C . ILE A 1 89 ? -10.803 6.704 4.293 1.00 97.44 89 ILE A C 1
ATOM 655 O O . ILE A 1 89 ? -9.839 5.946 4.420 1.00 97.44 89 ILE A O 1
ATOM 659 N N . PRO A 1 90 ? -11.303 6.994 3.081 1.00 98.19 90 PRO A N 1
ATOM 660 C CA . PRO A 1 90 ? -10.697 6.492 1.857 1.00 98.19 90 PRO A CA 1
ATOM 661 C C . PRO A 1 90 ? -9.337 7.148 1.594 1.00 98.19 90 PRO A C 1
ATOM 663 O O . PRO A 1 90 ? -9.173 8.366 1.727 1.00 98.19 90 PRO A O 1
ATOM 666 N N . VAL A 1 91 ? -8.376 6.338 1.152 1.00 98.56 91 VAL A N 1
ATOM 667 C CA . VAL A 1 91 ? -7.076 6.784 0.646 1.00 98.56 91 VAL A CA 1
ATOM 668 C C . VAL A 1 91 ? -7.125 6.787 -0.878 1.00 98.56 91 VAL A C 1
ATOM 670 O O . VAL A 1 91 ? -7.462 5.792 -1.515 1.00 98.56 91 VAL A O 1
ATOM 673 N N . THR A 1 92 ? -6.803 7.924 -1.483 1.00 98.25 92 THR A N 1
ATOM 674 C CA . THR A 1 92 ? -6.982 8.171 -2.914 1.00 98.25 92 THR A CA 1
ATOM 675 C C . THR A 1 92 ? -5.664 8.502 -3.602 1.00 98.25 92 THR A C 1
ATOM 677 O O . THR A 1 92 ? -4.742 9.084 -3.025 1.00 98.25 92 THR A O 1
ATOM 680 N N . ASN A 1 93 ? -5.580 8.132 -4.878 1.00 98.00 93 ASN A N 1
ATOM 681 C CA . ASN A 1 93 ? -4.423 8.409 -5.721 1.00 98.00 93 ASN A CA 1
ATOM 682 C C . ASN A 1 93 ? -4.533 9.828 -6.296 1.00 98.00 93 ASN A C 1
ATOM 684 O O . ASN A 1 93 ? -5.497 10.118 -7.006 1.00 98.00 93 ASN A O 1
ATOM 688 N N . ALA A 1 94 ? -3.533 10.675 -6.067 1.00 98.25 94 ALA A N 1
ATOM 689 C CA . ALA A 1 94 ? -3.399 11.980 -6.710 1.00 98.25 94 ALA A CA 1
ATOM 690 C C . ALA A 1 94 ? -2.185 11.995 -7.664 1.00 98.25 94 ALA A C 1
ATOM 692 O O . ALA A 1 94 ? -1.964 11.030 -8.405 1.00 98.25 94 ALA A O 1
ATOM 693 N N . GLU A 1 95 ? -1.428 13.096 -7.700 1.00 98.12 95 GLU A N 1
ATOM 694 C CA . GLU A 1 95 ? -0.367 13.340 -8.684 1.00 98.12 95 GLU A CA 1
ATOM 695 C C . GLU A 1 95 ? 0.650 12.190 -8.745 1.00 98.12 95 GLU A C 1
ATOM 697 O O . GLU A 1 95 ? 1.219 11.785 -7.733 1.00 98.12 95 GLU A O 1
ATOM 702 N N . ASN A 1 96 ? 0.861 11.659 -9.951 1.00 98.25 96 ASN A N 1
ATOM 703 C CA . ASN A 1 96 ? 1.770 10.555 -10.269 1.00 98.25 96 ASN A CA 1
ATOM 704 C C . ASN A 1 96 ? 1.648 9.270 -9.407 1.00 98.25 96 ASN A C 1
ATOM 706 O O . ASN A 1 96 ? 2.530 8.417 -9.477 1.00 98.25 96 ASN A O 1
ATOM 710 N N . VAL A 1 97 ? 0.559 9.045 -8.659 1.00 98.50 97 VAL A N 1
ATOM 711 C CA . VAL A 1 97 ? 0.345 7.805 -7.879 1.00 98.50 97 VAL A CA 1
ATOM 712 C C . VAL A 1 97 ? -0.482 6.786 -8.669 1.00 98.50 97 VAL A C 1
ATOM 714 O O . VAL A 1 97 ? -1.545 7.095 -9.213 1.00 98.50 97 VAL A O 1
ATOM 717 N N . ARG A 1 98 ? 0.016 5.549 -8.777 1.00 98.06 98 ARG A N 1
ATOM 718 C CA . ARG A 1 98 ? -0.623 4.452 -9.523 1.00 98.06 98 ARG A CA 1
ATOM 719 C C . ARG A 1 98 ? -1.699 3.749 -8.698 1.00 98.06 98 ARG A C 1
ATOM 721 O O . ARG A 1 98 ? -2.780 3.514 -9.223 1.00 98.06 98 ARG A O 1
ATOM 728 N N . TYR A 1 99 ? -1.384 3.414 -7.453 1.00 98.06 99 TYR A N 1
ATOM 729 C CA . TYR A 1 99 ? -2.273 2.784 -6.475 1.00 98.06 99 TYR A CA 1
ATOM 730 C C . TYR A 1 99 ? -1.725 3.023 -5.067 1.00 98.06 99 TYR A C 1
ATOM 732 O O . TYR A 1 99 ? -0.527 3.277 -4.935 1.00 98.06 99 TYR A O 1
ATOM 740 N N . VAL A 1 100 ? -2.561 2.857 -4.044 1.00 98.50 100 VAL A N 1
ATOM 741 C CA . VAL A 1 100 ? -2.205 2.930 -2.618 1.00 98.50 100 VAL A CA 1
ATOM 742 C C . VAL A 1 100 ? -2.670 1.668 -1.891 1.00 98.50 100 VAL A C 1
ATOM 744 O O . VAL A 1 100 ? -3.663 1.059 -2.277 1.00 98.50 100 VAL A O 1
ATOM 747 N N . VAL A 1 101 ? -1.939 1.283 -0.850 1.00 98.25 101 VAL A N 1
ATOM 748 C CA . VAL A 1 101 ? -2.308 0.257 0.130 1.00 98.25 101 VAL A CA 1
ATOM 749 C C . VAL A 1 101 ? -1.924 0.796 1.516 1.00 98.25 101 VAL A C 1
ATOM 751 O O . VAL A 1 101 ? -0.776 1.216 1.685 1.00 98.25 101 VAL A O 1
ATOM 754 N N . PRO A 1 102 ? -2.827 0.804 2.505 1.00 98.25 102 PRO A N 1
ATOM 755 C CA . PRO A 1 102 ? -4.227 0.392 2.409 1.00 98.25 102 PRO A CA 1
ATOM 756 C C . PRO A 1 102 ? -5.074 1.383 1.594 1.00 98.25 102 PRO A C 1
ATOM 758 O O . PRO A 1 102 ? -4.666 2.523 1.360 1.00 98.25 102 PRO A O 1
ATOM 761 N N . GLN A 1 103 ? -6.244 0.939 1.138 1.00 98.50 103 GLN A N 1
ATOM 762 C CA . GLN A 1 103 ? -7.190 1.772 0.385 1.00 98.50 103 GLN A CA 1
ATOM 763 C C . GLN A 1 103 ? -8.143 2.542 1.301 1.00 98.50 103 GLN A C 1
ATOM 765 O O . GLN A 1 103 ? -8.726 3.546 0.892 1.00 98.50 103 GLN A O 1
ATOM 770 N N . THR A 1 104 ? -8.282 2.102 2.545 1.00 97.69 104 THR A N 1
ATOM 771 C CA . THR A 1 104 ? -9.040 2.787 3.587 1.00 97.69 104 THR A CA 1
ATOM 772 C C . THR A 1 104 ? -8.251 2.799 4.882 1.00 97.69 104 THR A C 1
ATOM 774 O O . THR A 1 104 ? -7.416 1.930 5.111 1.00 97.69 104 THR A O 1
ATOM 777 N N . ILE A 1 105 ? -8.512 3.787 5.730 1.00 96.69 105 ILE A N 1
ATOM 778 C CA . ILE A 1 105 ? -7.957 3.833 7.078 1.00 96.69 105 ILE A CA 1
ATOM 779 C C . ILE A 1 105 ? -9.049 4.095 8.108 1.00 96.69 105 ILE A C 1
ATOM 781 O O . ILE A 1 105 ? -9.993 4.845 7.842 1.00 96.69 105 ILE A O 1
ATOM 785 N N . HIS A 1 106 ? -8.885 3.540 9.299 1.00 94.81 106 HIS A N 1
ATOM 786 C CA . HIS A 1 106 ? -9.713 3.854 10.453 1.00 94.81 106 HIS A CA 1
ATOM 787 C C . HIS A 1 106 ? -8.979 4.851 11.359 1.00 94.81 106 HIS A C 1
ATOM 789 O O . HIS A 1 106 ? -7.875 4.564 11.827 1.00 94.81 106 HIS A O 1
ATOM 795 N N . PRO A 1 107 ? -9.557 6.036 11.630 1.00 94.19 107 PRO A N 1
ATOM 796 C CA . PRO A 1 107 ? -8.918 7.027 12.494 1.00 94.19 107 PRO A CA 1
ATOM 797 C C . PRO A 1 107 ? -8.585 6.490 13.891 1.00 94.19 107 PRO A C 1
ATOM 799 O O . PRO A 1 107 ? -7.529 6.817 14.424 1.00 94.19 107 PRO A O 1
ATOM 802 N N . ASP A 1 108 ? -9.426 5.622 14.456 1.00 92.06 108 ASP A N 1
ATOM 803 C CA . ASP A 1 108 ? -9.212 5.050 15.792 1.00 92.06 108 ASP A CA 1
ATOM 804 C C . ASP A 1 108 ? -7.947 4.187 15.860 1.00 92.06 108 ASP A C 1
ATOM 806 O O . ASP A 1 108 ? -7.224 4.211 16.853 1.00 92.06 108 ASP A O 1
ATOM 810 N N . HIS A 1 109 ? -7.607 3.491 14.772 1.00 93.25 109 HIS A N 1
ATOM 811 C CA . HIS A 1 109 ? -6.354 2.744 14.686 1.00 93.25 109 HIS A CA 1
ATOM 812 C C . HIS A 1 109 ? -5.145 3.692 14.710 1.00 93.25 109 HIS A C 1
ATOM 814 O O . HIS A 1 109 ? -4.150 3.418 15.388 1.00 93.25 109 HIS A O 1
ATOM 820 N N . LEU A 1 110 ? -5.255 4.859 14.057 1.00 94.69 110 LEU A N 1
ATOM 821 C CA . LEU A 1 110 ? -4.214 5.892 14.075 1.00 94.69 110 LEU A CA 1
ATOM 822 C C . LEU A 1 110 ? -3.992 6.479 15.477 1.00 94.69 110 LEU A C 1
ATOM 824 O O . LEU A 1 110 ? -2.895 6.957 15.761 1.00 94.69 110 LEU A O 1
ATOM 828 N N . ALA A 1 111 ? -4.995 6.450 16.359 1.00 90.69 111 ALA A N 1
ATOM 829 C CA . ALA A 1 111 ? -4.825 6.859 17.754 1.00 90.69 111 ALA A CA 1
ATOM 830 C C . ALA A 1 111 ? -3.917 5.892 18.538 1.00 90.69 111 ALA A C 1
ATOM 832 O O . ALA A 1 111 ? -3.254 6.300 19.491 1.00 90.69 111 ALA A O 1
ATOM 833 N N . GLU A 1 112 ? -3.849 4.622 18.128 1.00 89.75 112 GLU A N 1
ATOM 834 C CA . GLU A 1 112 ? -3.074 3.583 18.809 1.00 89.75 112 GLU A CA 1
ATOM 835 C C . GLU A 1 112 ? -1.683 3.374 18.193 1.00 89.75 112 GLU A C 1
ATOM 837 O O . GLU A 1 112 ? -0.706 3.116 18.904 1.00 89.75 112 GLU A O 1
ATOM 842 N N . HIS A 1 113 ? -1.557 3.479 16.869 1.00 92.62 113 HIS A N 1
ATOM 843 C CA . HIS A 1 113 ? -0.319 3.187 16.147 1.00 92.62 113 HIS A CA 1
ATOM 844 C C . HIS A 1 113 ? -0.166 4.027 14.873 1.00 92.62 113 HIS A C 1
ATOM 846 O O . HIS A 1 113 ? -1.100 4.643 14.382 1.00 92.62 113 HIS A O 1
ATOM 852 N N . GLU A 1 114 ? 1.059 4.103 14.347 1.00 96.31 114 GLU A N 1
ATOM 853 C CA . GLU A 1 114 ? 1.294 4.759 13.058 1.00 96.31 114 GLU A CA 1
ATOM 854 C C . GLU A 1 114 ? 0.768 3.905 11.898 1.00 96.31 114 GLU A C 1
ATOM 856 O O . GLU A 1 114 ? 0.956 2.687 11.879 1.00 96.31 114 GLU A O 1
ATOM 861 N N . ILE A 1 115 ? 0.178 4.557 10.897 1.00 97.62 115 ILE A N 1
ATOM 862 C CA . ILE A 1 115 ? -0.328 3.900 9.690 1.00 97.62 115 ILE A CA 1
ATOM 863 C C . ILE A 1 115 ? 0.638 4.172 8.540 1.00 97.62 115 ILE A C 1
ATOM 865 O O . ILE A 1 115 ? 0.987 5.320 8.248 1.00 97.62 115 ILE A O 1
ATOM 869 N N . ARG A 1 116 ? 1.079 3.111 7.858 1.00 97.38 116 ARG A N 1
ATOM 870 C CA . ARG A 1 116 ? 1.933 3.217 6.669 1.00 97.38 116 ARG A CA 1
ATOM 871 C C . ARG A 1 116 ? 1.086 3.092 5.419 1.00 97.38 116 ARG A C 1
ATOM 873 O O . ARG A 1 116 ? 0.440 2.073 5.216 1.00 97.38 116 ARG A O 1
ATOM 880 N N . ILE A 1 117 ? 1.164 4.101 4.562 1.00 98.44 117 ILE A N 1
ATOM 881 C CA . ILE A 1 117 ? 0.576 4.062 3.230 1.00 98.44 117 ILE A CA 1
ATOM 882 C C . ILE A 1 117 ? 1.699 3.794 2.238 1.00 98.44 117 ILE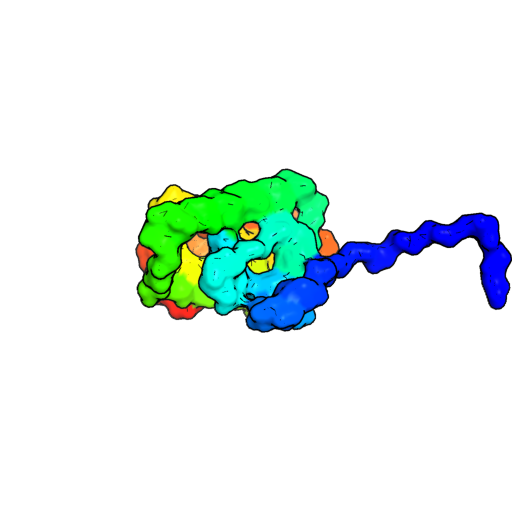 A C 1
ATOM 884 O O . ILE A 1 117 ? 2.648 4.574 2.103 1.00 98.44 117 ILE A O 1
ATOM 888 N N . GLN A 1 118 ? 1.589 2.666 1.556 1.00 98.31 118 GLN A N 1
ATOM 889 C CA . GLN A 1 118 ? 2.526 2.203 0.552 1.00 98.31 118 GLN A CA 1
ATOM 890 C C . GLN A 1 118 ? 1.915 2.315 -0.833 1.00 98.31 118 GLN A C 1
ATOM 892 O O . GLN A 1 118 ? 0.731 2.065 -1.037 1.00 98.31 118 GLN A O 1
ATOM 897 N N . PHE A 1 119 ? 2.724 2.703 -1.806 1.00 98.44 119 PHE A N 1
ATOM 898 C CA . PHE A 1 119 ? 2.232 2.989 -3.145 1.00 98.44 119 PHE A CA 1
ATOM 899 C C . PHE A 1 119 ? 3.340 2.874 -4.183 1.00 98.44 119 PHE A C 1
ATOM 901 O O . PHE A 1 119 ? 4.526 2.808 -3.860 1.00 98.44 119 PHE A O 1
ATOM 908 N N . ARG A 1 120 ? 2.946 2.867 -5.455 1.00 97.94 120 ARG A N 1
ATOM 909 C CA . ARG A 1 120 ? 3.865 2.973 -6.595 1.00 97.94 120 ARG A CA 1
ATOM 910 C C . ARG A 1 120 ? 3.458 4.134 -7.482 1.00 97.94 120 ARG A C 1
ATOM 912 O O . ARG A 1 120 ? 2.281 4.495 -7.533 1.00 97.94 120 ARG A O 1
ATOM 919 N N . VAL A 1 121 ? 4.417 4.703 -8.204 1.00 98.44 121 VAL A N 1
ATOM 920 C CA . VAL A 1 121 ? 4.149 5.800 -9.145 1.00 98.44 121 VAL A CA 1
ATOM 921 C C . VAL A 1 121 ? 3.748 5.307 -10.534 1.00 98.44 121 VAL A C 1
ATOM 923 O O . VAL A 1 121 ? 4.006 4.159 -10.899 1.00 98.44 121 VAL A O 1
ATOM 926 N N . ARG A 1 122 ? 3.101 6.176 -11.320 1.00 98.00 122 ARG A N 1
ATOM 927 C CA . ARG A 1 122 ? 2.706 5.875 -12.710 1.00 98.00 122 ARG A CA 1
ATOM 928 C C . ARG A 1 122 ? 3.871 6.036 -13.678 1.00 98.00 122 ARG A C 1
ATOM 930 O O . ARG A 1 122 ? 4.072 5.192 -14.545 1.00 98.00 122 ARG A O 1
ATOM 937 N N . THR A 1 123 ? 4.622 7.121 -13.524 1.00 98.19 123 THR A N 1
ATOM 938 C CA . THR A 1 123 ? 5.710 7.519 -14.423 1.00 98.19 123 THR A CA 1
ATOM 939 C C . THR A 1 123 ? 6.986 7.822 -13.635 1.00 98.19 123 THR A C 1
ATOM 941 O O . THR A 1 123 ? 6.896 8.266 -12.485 1.00 98.19 123 THR A O 1
ATOM 944 N N . PRO A 1 124 ? 8.176 7.555 -14.205 1.00 98.12 124 PRO A N 1
ATOM 945 C CA . PRO A 1 124 ? 9.436 7.839 -13.530 1.00 98.12 124 PRO A CA 1
ATOM 946 C C . PRO A 1 124 ? 9.669 9.349 -13.382 1.00 98.12 124 PRO A C 1
ATOM 948 O O . PRO A 1 124 ? 9.442 10.122 -14.311 1.00 98.12 124 PRO A O 1
ATOM 951 N N . MET A 1 125 ? 10.170 9.757 -12.218 1.00 98.06 125 MET A N 1
ATOM 952 C CA . MET A 1 125 ? 10.629 11.112 -11.911 1.00 98.06 125 MET A CA 1
ATOM 953 C C . MET A 1 125 ? 12.090 11.038 -11.463 1.00 98.06 125 MET A C 1
ATOM 955 O O . MET A 1 125 ? 12.377 10.746 -10.306 1.00 98.06 125 MET A O 1
ATOM 959 N N . GLU A 1 126 ? 13.016 11.296 -12.388 1.00 97.56 126 GLU A N 1
ATOM 960 C CA . GLU A 1 126 ? 14.475 11.195 -12.186 1.00 97.56 126 GLU A CA 1
ATOM 961 C C . GLU A 1 126 ? 15.074 12.476 -11.562 1.00 97.56 126 GLU A C 1
ATOM 963 O O . GLU A 1 126 ? 16.122 12.975 -11.970 1.00 97.56 126 GLU A O 1
ATOM 968 N N . PHE A 1 127 ? 14.363 13.071 -10.607 1.00 97.75 127 PHE A N 1
ATOM 969 C CA . PHE A 1 127 ? 14.764 14.272 -9.872 1.00 97.75 127 PHE A CA 1
ATOM 970 C C . PHE A 1 127 ? 14.143 14.251 -8.470 1.00 97.75 127 PHE A C 1
ATOM 972 O O . PHE A 1 127 ? 13.167 13.529 -8.270 1.00 97.75 127 PHE A O 1
ATOM 979 N N . PRO A 1 128 ? 14.642 15.053 -7.508 1.00 98.44 128 PRO A N 1
ATOM 980 C CA . PRO A 1 128 ? 14.100 15.058 -6.154 1.00 98.44 128 PRO A CA 1
ATOM 981 C C . PRO A 1 128 ? 12.596 15.348 -6.111 1.00 98.44 128 PRO A C 1
ATOM 983 O O . PRO A 1 128 ? 12.103 16.261 -6.783 1.00 98.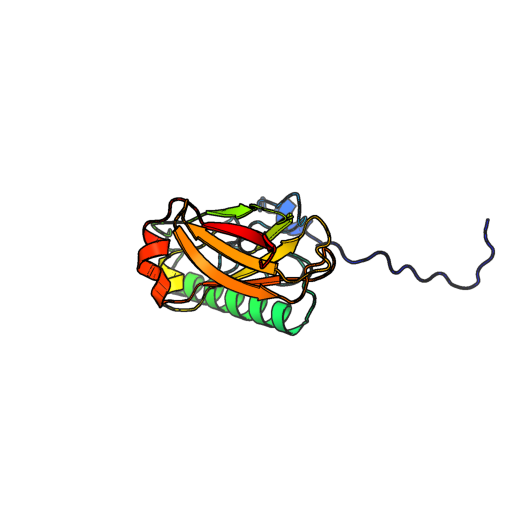44 128 PRO A O 1
ATOM 986 N N . VAL A 1 129 ? 11.872 14.597 -5.283 1.00 98.62 129 VAL A N 1
ATOM 987 C CA . VAL A 1 129 ? 10.415 14.691 -5.125 1.00 98.62 129 VAL A CA 1
ATOM 988 C C . VAL A 1 129 ? 10.001 14.785 -3.659 1.00 98.62 129 VAL A C 1
ATOM 990 O O . VAL A 1 129 ? 10.737 14.391 -2.750 1.00 98.62 129 VAL A O 1
ATOM 993 N N . TRP A 1 130 ? 8.801 15.312 -3.438 1.00 98.62 130 TRP A N 1
ATOM 994 C CA . TRP A 1 130 ? 8.046 15.140 -2.206 1.00 98.62 130 TRP A CA 1
ATOM 995 C C . TRP A 1 130 ? 6.989 14.063 -2.411 1.00 98.62 130 TRP A C 1
ATOM 997 O O . TRP A 1 130 ? 6.208 14.130 -3.359 1.00 98.62 130 TRP A O 1
ATOM 1007 N N . LEU A 1 131 ? 6.943 13.109 -1.489 1.00 98.69 131 LEU A N 1
ATOM 1008 C CA . LEU A 1 131 ? 5.754 12.306 -1.242 1.00 98.69 131 LEU A CA 1
ATOM 1009 C C . LEU A 1 131 ? 4.871 13.114 -0.303 1.00 98.69 131 LEU A C 1
ATOM 1011 O O . LEU A 1 131 ? 5.352 13.513 0.757 1.00 98.69 131 LEU A O 1
ATOM 1015 N N . GLU A 1 132 ? 3.620 13.357 -0.659 1.00 98.69 132 GLU A N 1
ATOM 1016 C CA . GLU A 1 132 ? 2.686 14.147 0.141 1.00 98.69 132 GLU A CA 1
ATOM 1017 C C . GLU A 1 132 ? 1.434 13.334 0.460 1.00 98.69 132 GLU A C 1
ATOM 1019 O O . GLU A 1 132 ? 0.899 12.657 -0.414 1.00 98.69 132 GLU A O 1
ATOM 1024 N N . ALA A 1 133 ? 0.961 13.433 1.703 1.00 98.69 133 ALA A N 1
ATOM 1025 C CA . ALA A 1 133 ? -0.372 12.996 2.104 1.00 98.69 133 ALA A CA 1
ATOM 1026 C C . ALA A 1 133 ? -1.178 14.223 2.536 1.00 98.69 133 ALA A C 1
ATOM 1028 O O . ALA A 1 133 ? -0.702 15.028 3.347 1.00 98.69 133 ALA A O 1
ATOM 1029 N N . ARG A 1 134 ? -2.383 14.383 1.986 1.00 98.62 134 ARG A N 1
ATOM 1030 C CA . ARG A 1 134 ? -3.231 15.566 2.186 1.00 98.62 134 ARG A CA 1
ATOM 1031 C C . ARG A 1 134 ? -4.655 15.179 2.563 1.00 98.62 134 ARG A C 1
ATOM 1033 O O . ARG A 1 134 ? -5.171 14.199 2.045 1.00 98.62 134 ARG A O 1
ATOM 1040 N N . ALA A 1 135 ? -5.292 15.977 3.414 1.00 97.75 135 ALA A N 1
ATOM 1041 C CA . ALA A 1 135 ? -6.731 15.939 3.665 1.00 97.75 135 ALA A CA 1
ATOM 1042 C C . ALA A 1 135 ? -7.363 17.168 2.999 1.00 97.75 135 ALA A C 1
ATOM 1044 O O . ALA A 1 135 ? -7.227 18.292 3.493 1.00 97.75 135 ALA A O 1
ATOM 1045 N N . GLY A 1 136 ? -7.981 16.974 1.831 1.00 94.88 136 GLY A N 1
ATOM 1046 C CA . GLY A 1 136 ? -8.343 18.086 0.947 1.00 94.88 136 GLY A CA 1
ATOM 1047 C C . GLY A 1 136 ? -7.110 18.931 0.597 1.00 94.88 136 GLY A C 1
ATOM 1048 O O . GLY A 1 136 ? -6.092 18.404 0.152 1.00 94.88 136 GLY A O 1
ATOM 1049 N N . GLU A 1 137 ? -7.173 20.235 0.860 1.00 93.88 137 GLU A N 1
ATOM 1050 C CA . GLU A 1 137 ? -6.052 21.163 0.639 1.00 93.88 137 GLU A CA 1
ATOM 1051 C C . GLU A 1 137 ? -4.976 21.099 1.743 1.00 93.88 137 GLU A C 1
ATOM 1053 O O . GLU A 1 137 ? -3.829 21.517 1.539 1.00 93.88 137 GLU A O 1
ATOM 1058 N N . LYS A 1 138 ? -5.309 20.565 2.928 1.00 97.06 138 LYS A N 1
ATOM 1059 C CA . LYS A 1 138 ? -4.400 20.547 4.081 1.00 97.06 138 LYS A CA 1
ATOM 1060 C C . LYS A 1 138 ? -3.326 19.477 3.900 1.00 97.06 138 LYS A C 1
ATOM 1062 O O . LYS A 1 138 ? -3.625 18.290 3.802 1.00 97.06 138 LYS A O 1
ATOM 1067 N N . LEU A 1 139 ? -2.057 19.888 3.924 1.00 98.19 139 LEU A N 1
ATOM 1068 C CA . LEU A 1 139 ? -0.923 18.964 3.976 1.00 98.19 139 LEU A CA 1
ATOM 1069 C C . LEU A 1 139 ? -0.830 18.323 5.366 1.00 98.19 139 LEU A C 1
ATOM 1071 O O . LEU A 1 139 ? -0.631 19.032 6.350 1.00 98.19 139 LEU A O 1
ATOM 1075 N N . LEU A 1 140 ? -0.946 16.995 5.434 1.00 98.19 140 LEU A N 1
ATOM 1076 C CA . LEU A 1 140 ? -0.805 16.229 6.676 1.00 98.19 140 LEU A CA 1
ATOM 1077 C C . LEU A 1 140 ? 0.665 15.941 6.967 1.00 98.19 140 LEU A C 1
ATOM 1079 O O . LEU A 1 140 ? 1.173 16.194 8.055 1.00 98.19 140 LEU A O 1
ATOM 1083 N N . THR A 1 141 ? 1.365 15.399 5.973 1.00 98.56 141 THR A N 1
ATOM 1084 C CA . THR A 1 141 ? 2.775 15.035 6.086 1.00 98.56 141 THR A CA 1
ATOM 1085 C C . THR A 1 141 ? 3.421 14.970 4.711 1.00 98.56 141 THR A C 1
ATOM 1087 O O . THR A 1 141 ? 2.744 14.821 3.689 1.00 98.56 141 THR A O 1
ATOM 1090 N N . ARG A 1 142 ? 4.750 15.075 4.688 1.00 98.25 142 ARG A N 1
ATOM 1091 C CA . ARG A 1 142 ? 5.549 14.852 3.488 1.00 98.25 142 ARG A CA 1
ATOM 1092 C C . ARG A 1 142 ? 6.872 14.173 3.799 1.00 98.25 142 ARG A C 1
ATOM 1094 O O . ARG A 1 142 ? 7.454 14.392 4.861 1.00 98.25 142 ARG A O 1
ATOM 1101 N N . LYS A 1 143 ? 7.382 13.409 2.839 1.00 98.38 143 LYS A N 1
ATOM 1102 C CA . LYS A 1 143 ? 8.690 12.746 2.904 1.00 98.38 143 LYS A CA 1
ATOM 1103 C C . LYS A 1 143 ? 9.499 13.078 1.646 1.00 98.38 143 LYS A C 1
ATOM 1105 O O . LYS A 1 143 ? 8.938 12.999 0.554 1.00 98.38 143 LYS A O 1
ATOM 1110 N N . PRO A 1 144 ? 10.778 13.477 1.757 1.00 98.44 144 PRO A N 1
ATOM 1111 C CA . PRO A 1 144 ? 11.612 13.684 0.583 1.00 98.44 144 PRO A CA 1
ATOM 1112 C C . PRO A 1 144 ? 12.093 12.339 0.036 1.00 98.44 144 PRO A C 1
ATOM 1114 O O . PRO A 1 144 ? 12.532 11.492 0.809 1.00 98.44 144 PRO A O 1
ATOM 1117 N N . GLU A 1 145 ? 12.104 12.198 -1.285 1.00 98.31 145 GLU A N 1
ATOM 1118 C CA . GLU A 1 145 ? 12.796 11.108 -1.980 1.00 98.31 145 GLU A CA 1
ATOM 1119 C C . GLU A 1 145 ? 13.709 11.689 -3.073 1.00 98.31 145 GLU A C 1
ATOM 1121 O O . GLU A 1 145 ? 13.410 12.751 -3.635 1.00 98.31 145 GLU A O 1
ATOM 1126 N N . PRO A 1 146 ? 14.854 11.052 -3.371 1.00 98.00 146 PRO A N 1
ATOM 1127 C CA . PRO A 1 146 ? 15.778 11.541 -4.393 1.00 98.00 146 PRO A CA 1
ATOM 1128 C C . PRO A 1 146 ? 15.223 11.407 -5.820 1.00 98.00 146 PRO A C 1
ATOM 1130 O O . PRO A 1 146 ? 15.647 12.155 -6.698 1.00 98.00 146 PRO A O 1
ATOM 1133 N N . TYR A 1 147 ? 14.303 10.468 -6.037 1.00 98.06 147 TYR A N 1
ATOM 1134 C CA . TYR A 1 147 ? 13.596 10.181 -7.286 1.00 98.06 147 TYR A CA 1
ATOM 1135 C C . TYR A 1 147 ? 12.378 9.293 -6.975 1.00 98.06 147 TYR A C 1
ATOM 1137 O O . TYR A 1 147 ? 12.187 8.876 -5.833 1.00 98.06 147 TYR A O 1
ATOM 1145 N N . ALA A 1 148 ? 11.555 8.991 -7.979 1.00 98.25 148 ALA A N 1
ATOM 1146 C CA . ALA A 1 148 ? 10.473 8.013 -7.861 1.00 98.25 148 ALA A CA 1
ATOM 1147 C C . ALA A 1 148 ? 10.341 7.184 -9.143 1.00 98.25 148 ALA A C 1
ATOM 1149 O O . ALA A 1 148 ? 10.285 7.746 -10.238 1.00 98.25 148 ALA A O 1
ATOM 1150 N N . ARG A 1 149 ? 10.260 5.853 -9.024 1.00 98.12 149 ARG A N 1
ATOM 1151 C CA . ARG A 1 149 ? 10.175 4.930 -10.169 1.00 98.12 149 ARG A CA 1
ATOM 1152 C C . ARG A 1 149 ? 9.012 3.947 -10.027 1.00 98.12 149 ARG A C 1
ATOM 1154 O O . ARG A 1 149 ? 8.781 3.453 -8.930 1.00 98.12 149 ARG A O 1
ATOM 1161 N N . PRO A 1 150 ? 8.311 3.580 -11.119 1.00 96.31 150 PRO A N 1
ATOM 1162 C CA . PRO A 1 150 ? 7.176 2.647 -11.048 1.00 96.31 150 PRO A CA 1
ATOM 1163 C C . PRO A 1 150 ? 7.526 1.250 -10.511 1.00 96.31 150 PRO A C 1
ATOM 1165 O O . PRO A 1 150 ? 6.657 0.525 -10.023 1.00 96.31 150 PRO A O 1
ATOM 1168 N N . GLY A 1 151 ? 8.792 0.849 -10.644 1.00 92.62 151 GLY A N 1
ATOM 1169 C CA . GLY A 1 151 ? 9.299 -0.431 -10.154 1.00 92.62 151 GLY A CA 1
ATOM 1170 C C . GLY A 1 151 ? 9.508 -0.485 -8.641 1.00 92.62 151 GLY A C 1
ATOM 1171 O O . GLY A 1 151 ? 9.587 -1.590 -8.117 1.00 92.62 151 GLY A O 1
ATOM 1172 N N . GLU A 1 152 ? 9.553 0.668 -7.970 1.00 94.94 152 GLU A N 1
ATOM 1173 C CA . GLU A 1 152 ? 9.917 0.803 -6.561 1.00 94.94 152 GLU A CA 1
ATOM 1174 C C . GLU A 1 152 ? 8.703 1.195 -5.718 1.00 94.94 152 GLU A C 1
ATOM 1176 O O . GLU A 1 152 ? 7.883 2.038 -6.100 1.00 94.94 152 GLU A O 1
ATOM 1181 N N . MET A 1 153 ? 8.595 0.570 -4.555 1.00 96.38 153 MET A N 1
ATOM 1182 C CA . MET A 1 153 ? 7.588 0.868 -3.558 1.00 96.38 153 MET A CA 1
ATOM 1183 C C . MET A 1 153 ? 8.004 2.079 -2.728 1.00 96.38 153 MET A C 1
ATOM 1185 O O . MET A 1 153 ? 9.063 2.112 -2.103 1.00 96.38 153 MET A O 1
ATOM 1189 N N . LEU A 1 154 ? 7.117 3.064 -2.676 1.00 98.12 154 LEU A N 1
ATOM 1190 C CA . LEU A 1 154 ? 7.251 4.245 -1.840 1.00 98.12 154 LEU A CA 1
ATOM 1191 C C . LEU A 1 154 ? 6.377 4.094 -0.600 1.00 98.12 154 LEU A C 1
ATOM 1193 O O . LEU A 1 154 ? 5.377 3.377 -0.603 1.00 98.12 154 LEU A O 1
ATOM 1197 N N . THR A 1 155 ? 6.767 4.755 0.487 1.00 98.06 155 THR A N 1
ATOM 1198 C CA . THR A 1 155 ? 6.035 4.706 1.757 1.00 98.06 155 THR A CA 1
ATOM 1199 C C . THR A 1 155 ? 5.969 6.088 2.380 1.00 98.06 155 THR A C 1
ATOM 1201 O O . THR A 1 155 ? 7.002 6.736 2.581 1.00 98.06 155 THR A O 1
ATOM 1204 N N . ILE A 1 156 ? 4.758 6.501 2.743 1.00 98.25 156 ILE A N 1
ATOM 1205 C CA . ILE A 1 156 ? 4.486 7.662 3.586 1.00 98.25 156 ILE A CA 1
ATOM 1206 C C . ILE A 1 156 ? 3.788 7.196 4.866 1.00 98.25 156 ILE A C 1
ATOM 1208 O O . ILE A 1 156 ? 3.008 6.248 4.845 1.00 98.25 156 ILE A O 1
ATOM 1212 N N . VAL A 1 157 ? 4.116 7.815 5.998 1.00 98.38 157 VAL A N 1
ATOM 1213 C CA . VAL A 1 157 ? 3.640 7.374 7.317 1.00 98.38 157 VAL A CA 1
ATOM 1214 C C . VAL A 1 157 ? 2.769 8.458 7.928 1.00 98.38 157 VAL A C 1
ATOM 1216 O O . VAL A 1 157 ? 3.228 9.590 8.105 1.00 98.38 157 VAL A O 1
ATOM 1219 N N . LEU A 1 158 ? 1.536 8.097 8.271 1.00 98.31 158 LEU A N 1
ATOM 1220 C CA . LEU A 1 158 ? 0.663 8.893 9.120 1.00 98.31 158 LEU A CA 1
ATOM 1221 C C . LEU A 1 158 ? 0.982 8.559 10.578 1.00 98.31 158 LEU A C 1
ATOM 1223 O O . LEU A 1 158 ? 0.972 7.399 10.984 1.00 98.31 158 LEU A O 1
ATOM 1227 N N . ARG A 1 159 ? 1.312 9.586 11.358 1.00 97.75 159 ARG A N 1
ATOM 1228 C CA . ARG A 1 159 ? 1.655 9.463 12.777 1.00 97.75 159 ARG A CA 1
ATOM 1229 C C . ARG A 1 159 ? 0.446 9.792 13.646 1.00 97.75 159 ARG A C 1
ATOM 1231 O O . ARG A 1 159 ? -0.418 10.553 13.222 1.00 97.75 159 ARG A O 1
ATOM 1238 N N . GLN A 1 160 ? 0.444 9.298 14.883 1.00 96.81 160 GLN A N 1
ATOM 1239 C CA . GLN A 1 160 ? -0.663 9.477 15.836 1.00 96.81 160 GLN A CA 1
ATOM 1240 C C . GLN A 1 160 ? -1.021 10.949 16.091 1.00 96.81 160 GLN A C 1
ATOM 1242 O O . GLN A 1 160 ? -2.177 11.288 16.303 1.00 96.81 160 GLN A O 1
ATOM 1247 N N . ASN A 1 161 ? -0.047 11.862 16.007 1.00 96.56 161 ASN A N 1
ATOM 1248 C CA . ASN A 1 161 ? -0.288 13.298 16.175 1.00 96.56 161 ASN A CA 1
ATOM 1249 C C . ASN A 1 161 ? -1.106 13.937 15.036 1.00 96.56 161 ASN A C 1
ATOM 1251 O O . ASN A 1 161 ? -1.370 15.130 15.109 1.00 96.56 161 ASN A O 1
ATOM 1255 N N . LEU A 1 162 ? -1.437 13.179 13.986 1.00 96.81 162 LEU A N 1
ATOM 1256 C CA . LEU A 1 162 ? -2.329 13.582 12.898 1.00 96.81 162 LEU A CA 1
ATOM 1257 C C . LEU A 1 162 ? -3.759 13.058 13.097 1.00 96.81 162 LEU A C 1
ATOM 1259 O O . LEU A 1 162 ? -4.583 13.209 12.198 1.00 96.81 162 LEU A O 1
ATOM 1263 N N . TYR A 1 163 ? -4.051 12.404 14.230 1.00 95.56 163 TYR A N 1
ATOM 1264 C CA . TYR A 1 163 ? -5.367 11.834 14.524 1.00 95.56 163 TYR A CA 1
ATOM 1265 C C . TYR A 1 163 ? -6.486 12.863 14.340 1.00 95.56 163 TYR A C 1
ATOM 1267 O O . TYR A 1 163 ? -7.445 12.591 13.623 1.00 95.56 163 TYR A O 1
ATOM 1275 N N . ASP A 1 164 ? -6.326 14.067 14.900 1.00 94.69 164 ASP A N 1
ATOM 1276 C CA . ASP A 1 164 ? -7.340 15.120 14.824 1.00 94.69 164 ASP A CA 1
ATOM 1277 C C . ASP A 1 164 ? -7.629 15.559 13.391 1.00 94.69 164 ASP A C 1
ATOM 1279 O O . ASP A 1 164 ? -8.780 15.782 13.023 1.00 94.69 164 ASP A O 1
ATOM 1283 N N . GLU A 1 165 ? -6.609 15.650 12.546 1.00 95.69 165 GLU A N 1
ATOM 1284 C CA . GLU A 1 165 ? -6.803 15.929 11.132 1.00 95.69 165 GLU A CA 1
ATOM 1285 C C . GLU A 1 165 ? -7.488 14.793 10.386 1.00 95.69 165 GLU A C 1
ATOM 1287 O O . GLU A 1 165 ? -8.370 15.036 9.564 1.00 95.69 165 GLU A O 1
ATOM 1292 N N . VAL A 1 166 ? -7.058 13.561 10.645 1.00 95.19 166 VAL A N 1
ATOM 1293 C CA . VAL A 1 166 ? -7.516 12.380 9.917 1.00 95.19 166 VAL A CA 1
ATOM 1294 C C . VAL A 1 166 ? -8.957 12.036 10.280 1.00 95.19 166 VAL A C 1
ATOM 1296 O O . VAL A 1 166 ? -9.744 11.746 9.382 1.00 95.19 166 VAL A O 1
ATOM 1299 N N . GLN A 1 167 ? -9.343 12.143 11.555 1.00 94.69 167 GLN A N 1
ATOM 1300 C CA . GLN A 1 167 ? -10.712 11.855 11.991 1.00 94.69 167 GLN A CA 1
ATOM 1301 C C . GLN A 1 167 ? -11.742 12.798 11.345 1.00 94.69 167 GLN A C 1
ATOM 1303 O O . GLN A 1 167 ? -12.874 12.392 11.105 1.00 94.69 167 GLN A O 1
ATOM 1308 N N . HIS A 1 168 ? -11.350 14.027 10.992 1.00 94.88 168 HIS A N 1
ATOM 1309 C CA . HIS A 1 168 ? -12.225 15.009 10.340 1.00 94.88 168 HIS A CA 1
ATOM 1310 C C . HIS A 1 168 ? -12.069 15.056 8.813 1.00 94.88 168 HIS A C 1
ATOM 1312 O O . HIS A 1 168 ? -12.769 15.824 8.155 1.00 94.88 168 HIS A O 1
ATOM 1318 N N . ALA A 1 169 ? -11.161 14.270 8.233 1.00 96.31 169 ALA A N 1
ATOM 1319 C CA . ALA A 1 169 ? -10.970 14.231 6.790 1.00 96.31 169 ALA A CA 1
ATOM 1320 C C . ALA A 1 169 ? -12.122 13.483 6.105 1.00 96.31 169 ALA A C 1
ATOM 1322 O O . ALA A 1 169 ? -12.626 12.493 6.634 1.00 96.31 169 ALA A O 1
ATOM 1323 N N . ASP A 1 170 ? -12.510 13.917 4.905 1.00 96.81 170 ASP A N 1
ATOM 1324 C CA . ASP A 1 170 ? -13.408 13.143 4.031 1.00 96.81 170 ASP A CA 1
ATOM 1325 C C . ASP A 1 170 ? -12.641 12.074 3.240 1.00 96.81 170 ASP A C 1
ATOM 1327 O O . ASP A 1 170 ? -13.181 11.035 2.876 1.00 96.81 170 ASP A O 1
ATOM 1331 N N . SER A 1 171 ? -11.368 12.344 2.946 1.00 98.06 171 SER A N 1
ATOM 1332 C CA . SER A 1 171 ? -10.439 11.434 2.277 1.00 98.06 171 SER A CA 1
ATOM 1333 C C . SER A 1 171 ? -9.000 11.885 2.515 1.00 98.06 171 SER A C 1
ATOM 1335 O O . SER A 1 171 ? -8.749 13.053 2.831 1.00 98.06 171 SER A O 1
ATOM 1337 N N . ILE A 1 172 ? -8.053 10.970 2.319 1.00 98.56 172 ILE A N 1
ATOM 1338 C CA . ILE A 1 172 ? -6.624 11.283 2.263 1.00 98.56 172 ILE A CA 1
ATOM 1339 C C . ILE A 1 172 ? -6.132 11.052 0.844 1.00 98.56 172 ILE A C 1
ATOM 1341 O O . ILE A 1 172 ? -6.281 9.961 0.307 1.00 98.56 172 ILE A O 1
ATOM 1345 N N . SER A 1 173 ? -5.527 12.057 0.225 1.00 98.62 173 SER A N 1
ATOM 1346 C CA . SER A 1 173 ? -4.901 11.917 -1.086 1.00 98.62 173 SER A CA 1
ATOM 1347 C C . SER A 1 173 ? -3.390 11.774 -0.955 1.00 98.62 173 SER A C 1
ATOM 1349 O O . SER A 1 173 ? -2.754 12.470 -0.160 1.00 98.62 173 SER A O 1
ATOM 1351 N N . VAL A 1 174 ? -2.811 10.856 -1.731 1.00 98.75 174 VAL A N 1
ATOM 1352 C CA . VAL A 1 174 ? -1.361 10.653 -1.816 1.00 98.75 174 VAL A CA 1
ATOM 1353 C C . VAL A 1 174 ? -0.862 11.136 -3.167 1.00 98.75 174 VAL A C 1
ATOM 1355 O O . VAL A 1 174 ? -1.390 10.739 -4.206 1.00 98.75 174 VAL A O 1
ATOM 1358 N N . ALA A 1 175 ? 0.166 11.979 -3.151 1.00 98.69 175 ALA A N 1
ATOM 1359 C CA . ALA A 1 175 ? 0.749 12.599 -4.334 1.00 98.69 175 ALA A CA 1
ATOM 1360 C C . ALA A 1 175 ? 2.278 12.486 -4.332 1.00 98.69 175 ALA A C 1
ATOM 1362 O O . ALA A 1 175 ? 2.915 12.497 -3.277 1.00 98.69 175 ALA A O 1
ATOM 1363 N N . VAL A 1 176 ? 2.871 12.439 -5.524 1.00 98.56 176 VAL A N 1
ATOM 1364 C CA . VAL A 1 176 ? 4.312 12.607 -5.735 1.00 98.56 176 VAL A CA 1
ATOM 1365 C C . VAL A 1 176 ? 4.538 13.832 -6.599 1.00 98.56 176 VAL A C 1
ATOM 1367 O O . VAL A 1 176 ? 4.174 13.854 -7.771 1.00 98.56 176 VAL A O 1
ATOM 1370 N N . VAL A 1 177 ? 5.158 14.855 -6.017 1.00 97.94 177 VAL A N 1
ATOM 1371 C CA . VAL A 1 177 ? 5.364 16.155 -6.664 1.00 97.94 177 VAL A CA 1
ATOM 1372 C C . VAL A 1 177 ? 6.844 16.508 -6.714 1.00 97.94 177 VAL A C 1
ATOM 1374 O O . VAL A 1 177 ? 7.632 16.078 -5.874 1.00 97.94 177 VAL A O 1
ATOM 1377 N N . ARG A 1 178 ? 7.255 17.306 -7.702 1.00 97.44 178 ARG A N 1
ATOM 1378 C CA . ARG A 1 178 ? 8.642 17.782 -7.798 1.00 97.44 178 ARG A CA 1
ATOM 1379 C C . ARG A 1 178 ? 9.025 18.563 -6.534 1.00 97.44 178 ARG A C 1
ATOM 1381 O O . ARG A 1 178 ? 8.296 19.456 -6.111 1.00 97.44 178 ARG A O 1
ATOM 1388 N N . ARG A 1 179 ? 10.205 18.281 -5.980 1.00 94.75 179 ARG A N 1
ATOM 1389 C CA . ARG A 1 179 ? 10.818 19.101 -4.933 1.00 94.75 179 ARG A CA 1
ATOM 1390 C C . ARG A 1 179 ? 11.571 20.251 -5.596 1.00 94.75 179 ARG A C 1
ATOM 1392 O O . ARG A 1 179 ? 12.638 20.032 -6.168 1.00 94.75 179 ARG A O 1
ATOM 1399 N N . ALA A 1 180 ? 10.958 21.433 -5.569 1.00 82.69 180 ALA A N 1
ATOM 1400 C CA . ALA A 1 180 ? 11.616 22.689 -5.924 1.00 82.69 180 ALA A CA 1
ATOM 1401 C C . ALA A 1 180 ? 12.714 23.044 -4.911 1.00 82.69 180 ALA A C 1
ATOM 1403 O O . ALA A 1 180 ? 12.555 22.677 -3.720 1.00 82.69 180 ALA A O 1
#

Sequence (180 aa):
IIPCDTLLLSVGLIPENELSRKAGVAIDPVTAGPFVDDHFQTSLPGFYSAGNVVHVYDLVDWVSQAGLIAGKAAALDGLRGHAEADRVIPVTNAENVRYVVPQTIHPDHLAEHEIRIQFRVRTPMEFPVWLEARAGEKLLTRKPEPYARPGEMLTIVLRQNLYDEVQHADSISVAVVRRA